Protein AF-A0A7X9DAE6-F1 (afdb_monomer_lite)

Radius of gyration: 16.34 Å; chains: 1; bounding box: 37×12×39 Å

Sequence (51 aa):
NGDYREYFINLRDAILGKAKLAVKPEEARNVIRIIELAFQSSKEKRTLEVG

Structure (mmCIF, N/CA/C/O backbone):
data_AF-A0A7X9DAE6-F1
#
_entry.id   AF-A0A7X9DAE6-F1
#
loop_
_atom_site.group_PDB
_atom_site.id
_atom_site.type_symbol
_atom_site.label_atom_id
_atom_site.label_alt_id
_atom_site.label_comp_id
_atom_site.label_asym_id
_atom_site.label_entity_id
_atom_site.label_seq_id
_atom_site.pdbx_PDB_ins_code
_atom_site.Cartn_x
_atom_site.Cartn_y
_atom_site.Cartn_z
_atom_site.occupancy
_atom_site.B_iso_or_equiv
_atom_site.auth_seq_id
_atom_site.auth_comp_id
_atom_site.auth_asym_id
_atom_site.auth_atom_id
_atom_site.pdbx_PDB_model_num
ATOM 1 N N . ASN A 1 1 ? 21.103 -1.664 8.823 1.00 57.03 1 ASN A N 1
ATOM 2 C CA . ASN A 1 1 ? 21.525 -1.585 7.408 1.00 57.03 1 ASN A CA 1
ATOM 3 C C . ASN A 1 1 ? 20.355 -1.111 6.563 1.00 57.03 1 ASN A C 1
ATOM 5 O O . ASN A 1 1 ? 19.525 -1.920 6.184 1.00 57.03 1 ASN A O 1
ATOM 9 N N . GLY A 1 2 ? 20.237 0.204 6.360 1.00 67.94 2 GLY A N 1
ATOM 10 C CA . GLY A 1 2 ? 19.227 0.819 5.489 1.00 67.94 2 GLY A CA 1
ATOM 11 C C . GLY A 1 2 ? 19.698 0.836 4.038 1.00 67.94 2 GLY A C 1
ATOM 12 O O . GLY A 1 2 ? 19.951 1.902 3.485 1.00 67.94 2 GLY A O 1
ATOM 13 N N . ASP A 1 3 ? 19.912 -0.342 3.456 1.00 73.56 3 ASP A N 1
ATOM 14 C CA . ASP A 1 3 ? 20.330 -0.433 2.060 1.00 73.56 3 ASP A CA 1
ATOM 15 C C . ASP A 1 3 ? 19.116 -0.287 1.134 1.00 73.56 3 ASP A C 1
ATOM 17 O O . ASP A 1 3 ? 18.426 -1.251 0.817 1.00 73.56 3 ASP A O 1
ATOM 21 N N . TYR A 1 4 ? 18.837 0.954 0.735 1.00 82.00 4 TYR A N 1
ATOM 22 C CA . TYR A 1 4 ? 17.745 1.309 -0.176 1.00 82.00 4 TYR A CA 1
ATOM 23 C C . TYR A 1 4 ? 18.183 1.345 -1.648 1.00 82.00 4 TYR A C 1
ATOM 25 O O . TYR A 1 4 ? 17.409 1.760 -2.512 1.00 82.00 4 TYR A O 1
ATOM 33 N N . ARG A 1 5 ? 19.427 0.954 -1.964 1.00 86.88 5 ARG A N 1
ATOM 34 C CA . ARG A 1 5 ? 19.984 1.094 -3.321 1.00 86.88 5 ARG A CA 1
ATOM 35 C C . ARG A 1 5 ? 19.220 0.253 -4.335 1.00 86.88 5 ARG A C 1
ATOM 37 O O . ARG A 1 5 ? 18.890 0.759 -5.403 1.00 86.88 5 ARG A O 1
ATOM 44 N N . GLU A 1 6 ? 18.863 -0.974 -3.967 1.00 85.19 6 GLU A N 1
ATOM 45 C CA . GLU A 1 6 ? 18.089 -1.889 -4.816 1.00 85.19 6 GLU A CA 1
ATOM 46 C C . GLU A 1 6 ? 16.713 -1.321 -5.191 1.00 85.19 6 GLU A C 1
ATOM 48 O O . GLU A 1 6 ? 16.276 -1.442 -6.335 1.00 85.19 6 GLU A O 1
ATOM 53 N N . TYR A 1 7 ? 16.058 -0.612 -4.264 1.00 83.25 7 TYR A N 1
ATOM 54 C CA . TYR A 1 7 ? 14.783 0.056 -4.53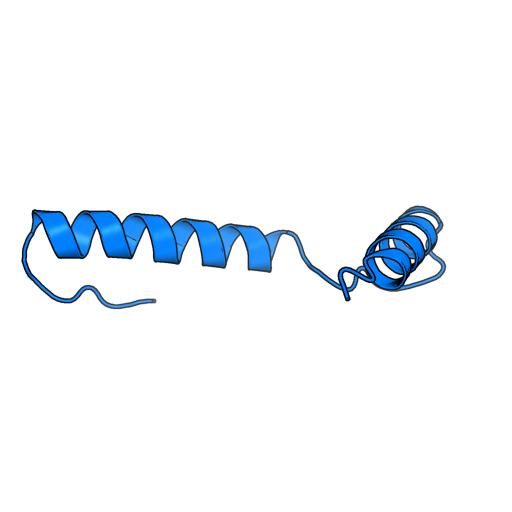1 1.00 83.25 7 TYR A CA 1
ATOM 55 C C . TYR A 1 7 ? 14.926 1.134 -5.617 1.00 83.25 7 TYR A C 1
ATOM 57 O O . TYR A 1 7 ? 14.159 1.161 -6.580 1.00 83.25 7 TYR A O 1
ATOM 65 N N . PHE A 1 8 ? 15.942 1.996 -5.509 1.00 85.81 8 PHE A N 1
ATOM 66 C CA . PHE A 1 8 ? 16.172 3.057 -6.494 1.00 85.81 8 PHE A CA 1
ATOM 67 C C . PHE A 1 8 ? 16.701 2.532 -7.836 1.00 85.81 8 PHE A C 1
ATOM 69 O O . PHE A 1 8 ? 16.358 3.088 -8.880 1.00 85.81 8 PHE A O 1
ATOM 76 N N . ILE A 1 9 ? 17.494 1.455 -7.832 1.00 90.50 9 ILE A N 1
ATOM 77 C CA . ILE A 1 9 ? 17.936 0.754 -9.047 1.00 90.50 9 ILE A CA 1
ATOM 78 C C . ILE A 1 9 ? 16.724 0.221 -9.813 1.00 90.50 9 ILE A C 1
ATOM 80 O O . ILE A 1 9 ? 16.581 0.509 -11.002 1.00 90.50 9 ILE A O 1
ATOM 84 N N . ASN A 1 10 ? 15.818 -0.481 -9.126 1.00 92.06 10 ASN A N 1
ATOM 85 C CA . ASN A 1 10 ? 14.604 -0.988 -9.749 1.00 92.06 10 ASN A CA 1
ATOM 86 C C . ASN A 1 10 ? 13.709 0.146 -10.268 1.00 92.06 10 ASN A C 1
ATOM 88 O O . ASN A 1 10 ? 13.229 0.061 -11.396 1.00 92.06 10 ASN A O 1
ATOM 92 N N . LEU A 1 11 ? 13.531 1.220 -9.491 1.00 88.44 11 LEU A N 1
ATOM 93 C CA . LEU A 1 11 ? 12.747 2.379 -9.914 1.00 88.44 11 LEU A CA 1
ATOM 94 C C . LEU A 1 11 ? 13.308 3.000 -11.204 1.00 88.44 11 LEU A C 1
ATOM 96 O O . LEU A 1 11 ? 12.559 3.240 -12.149 1.00 88.44 11 LEU A O 1
ATOM 100 N N . ARG A 1 12 ? 14.630 3.211 -11.273 1.00 91.75 12 ARG A N 1
ATOM 101 C CA . ARG A 1 12 ? 15.316 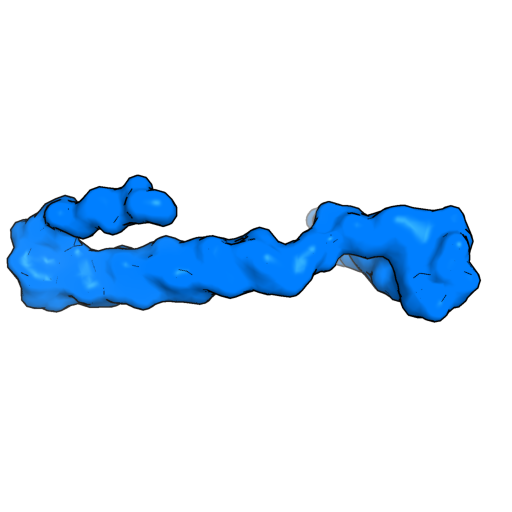3.703 -12.478 1.00 91.75 12 ARG A CA 1
ATOM 102 C C . ARG A 1 12 ? 15.075 2.776 -13.668 1.00 91.75 12 ARG A C 1
ATOM 104 O O . ARG A 1 12 ? 14.719 3.243 -14.748 1.00 91.75 12 ARG A O 1
ATOM 111 N N . ASP A 1 13 ? 15.284 1.476 -13.489 1.00 92.12 13 ASP A N 1
ATOM 112 C CA . ASP A 1 13 ? 15.186 0.511 -14.585 1.00 92.12 13 ASP A CA 1
ATOM 113 C C . ASP A 1 13 ? 13.737 0.326 -15.054 1.00 92.12 13 ASP A C 1
ATOM 115 O O . ASP A 1 13 ? 13.507 0.144 -16.249 1.00 92.12 13 ASP A O 1
ATOM 119 N N . ALA A 1 14 ? 12.759 0.466 -14.155 1.00 91.69 14 ALA A N 1
ATOM 120 C CA . ALA A 1 14 ? 11.341 0.502 -14.491 1.00 91.69 14 ALA A CA 1
ATOM 121 C C . ALA A 1 14 ? 10.966 1.746 -15.312 1.00 91.69 14 ALA A C 1
ATOM 123 O O . ALA A 1 14 ? 10.286 1.612 -16.328 1.00 91.69 14 ALA A O 1
ATOM 124 N N . ILE A 1 15 ? 11.461 2.936 -14.940 1.00 90.44 15 ILE A N 1
ATOM 125 C CA . ILE A 1 15 ? 11.256 4.177 -15.716 1.00 90.44 15 ILE A CA 1
ATOM 126 C C . ILE A 1 15 ? 11.845 4.046 -17.128 1.00 90.44 15 ILE A C 1
ATOM 128 O O . ILE A 1 15 ? 11.251 4.514 -18.096 1.00 90.44 15 ILE A O 1
ATOM 132 N N . LEU A 1 16 ? 12.995 3.380 -17.260 1.00 94.12 16 LEU A N 1
ATOM 133 C CA . LEU A 1 16 ? 13.658 3.144 -18.546 1.00 94.12 16 LEU A CA 1
ATOM 134 C C . LEU A 1 16 ? 13.090 1.947 -19.334 1.00 94.12 16 LEU A C 1
ATOM 136 O O . LEU A 1 16 ? 13.638 1.609 -20.383 1.00 94.12 16 LEU A O 1
ATOM 140 N N . GLY A 1 17 ? 12.045 1.274 -18.838 1.00 90.19 17 GLY A N 1
ATOM 141 C CA . GLY A 1 17 ? 11.432 0.108 -19.488 1.00 90.19 17 GLY A CA 1
ATOM 142 C C . GLY A 1 17 ? 12.298 -1.160 -19.496 1.00 90.19 17 GLY A C 1
ATOM 143 O O . GLY A 1 17 ? 12.010 -2.097 -20.236 1.00 90.19 17 GLY A O 1
ATOM 144 N N . LYS A 1 18 ? 13.367 -1.202 -18.692 1.00 91.38 18 LYS A N 1
ATOM 145 C CA . LYS A 1 18 ? 14.342 -2.306 -18.619 1.00 91.38 18 LYS A CA 1
ATOM 146 C C . LYS A 1 18 ? 13.975 -3.371 -17.586 1.00 91.38 18 LYS A C 1
ATOM 148 O O . LYS A 1 18 ? 14.485 -4.485 -17.655 1.00 91.38 18 LYS A O 1
ATOM 153 N N . ALA A 1 19 ? 13.113 -3.036 -16.629 1.00 89.00 19 ALA A N 1
ATOM 154 C CA . ALA A 1 19 ? 12.660 -3.938 -15.577 1.00 89.00 19 ALA A CA 1
ATOM 155 C C . ALA A 1 19 ? 11.185 -3.692 -15.239 1.00 89.00 19 ALA A C 1
ATOM 157 O O . ALA A 1 19 ? 1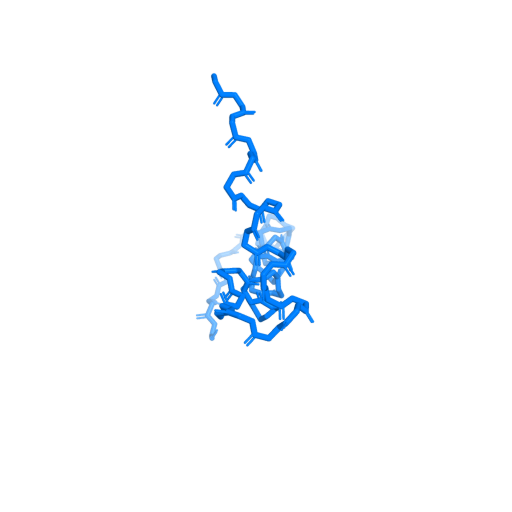0.626 -2.638 -15.536 1.00 89.00 19 ALA A O 1
ATOM 158 N N . LYS A 1 20 ? 10.543 -4.664 -14.587 1.00 86.62 20 LYS A N 1
ATOM 159 C CA . LYS A 1 20 ? 9.232 -4.443 -13.965 1.00 86.62 20 LYS A CA 1
ATOM 160 C C . LYS A 1 20 ? 9.425 -3.683 -12.655 1.00 86.62 20 LYS A C 1
ATOM 162 O O . LYS A 1 20 ? 10.361 -3.979 -11.912 1.00 86.62 20 LYS A O 1
ATOM 167 N N . LEU A 1 21 ? 8.527 -2.742 -12.368 1.00 85.62 21 LEU A N 1
ATOM 168 C CA . LEU A 1 21 ? 8.507 -2.052 -11.082 1.00 85.62 21 LEU A CA 1
ATOM 169 C C . LEU A 1 21 ? 8.256 -3.075 -9.963 1.00 85.62 21 LEU A C 1
ATOM 171 O O . LEU A 1 21 ? 7.291 -3.837 -10.027 1.00 85.62 21 LEU A O 1
ATOM 175 N N . ALA A 1 22 ? 9.154 -3.113 -8.983 1.00 80.19 22 ALA A N 1
ATOM 176 C CA . ALA A 1 22 ? 9.164 -4.095 -7.904 1.00 80.19 22 ALA A CA 1
ATOM 177 C C . ALA A 1 22 ? 8.070 -3.835 -6.867 1.00 80.19 22 ALA A C 1
ATOM 179 O O . ALA A 1 22 ? 7.584 -4.787 -6.270 1.00 80.19 22 ALA A O 1
ATOM 180 N N . VAL A 1 23 ? 7.685 -2.569 -6.679 1.00 78.81 23 VAL A N 1
ATOM 181 C CA . VAL A 1 23 ? 6.593 -2.161 -5.788 1.00 78.81 23 VAL A CA 1
ATOM 182 C C . VAL A 1 23 ? 5.537 -1.447 -6.612 1.00 78.81 23 VAL A C 1
ATOM 184 O O . VAL A 1 23 ? 5.798 -0.385 -7.177 1.00 78.81 23 VAL A O 1
ATOM 187 N N . LYS A 1 24 ? 4.348 -2.029 -6.708 1.00 81.62 24 LYS A N 1
ATOM 188 C CA . LYS A 1 24 ? 3.267 -1.474 -7.517 1.00 81.62 24 LYS A CA 1
ATOM 189 C C . LYS A 1 24 ? 2.455 -0.436 -6.729 1.00 81.62 24 LYS A C 1
ATOM 191 O O . LYS A 1 24 ? 2.273 -0.591 -5.520 1.00 81.62 24 LYS A O 1
ATOM 196 N N . PRO A 1 25 ? 1.901 0.599 -7.385 1.00 78.06 25 PRO A N 1
ATOM 197 C CA . PRO A 1 25 ? 1.047 1.590 -6.724 1.00 78.06 25 PRO A CA 1
ATOM 198 C C . PRO A 1 25 ? -0.140 0.982 -5.957 1.00 78.06 25 PRO A C 1
ATOM 200 O O . PRO A 1 25 ? -0.551 1.506 -4.921 1.00 78.06 25 PRO A O 1
ATOM 203 N N . GLU A 1 26 ? -0.678 -0.141 -6.432 1.00 80.94 26 GLU A N 1
ATOM 204 C CA . GLU A 1 26 ? -1.784 -0.857 -5.796 1.00 80.94 26 GLU A CA 1
ATOM 205 C C . GLU A 1 26 ? -1.404 -1.392 -4.407 1.00 80.94 26 GLU A C 1
ATOM 207 O O . GLU A 1 26 ? -2.231 -1.390 -3.496 1.00 80.94 26 GLU A O 1
ATOM 212 N N . GLU A 1 27 ? -0.144 -1.783 -4.204 1.00 82.06 27 GLU A N 1
ATOM 213 C CA . GLU A 1 27 ? 0.351 -2.255 -2.907 1.00 82.06 27 GLU A CA 1
ATOM 214 C C . GLU A 1 27 ? 0.385 -1.110 -1.889 1.00 82.06 27 GLU A C 1
ATOM 216 O O . GLU A 1 27 ? -0.048 -1.279 -0.748 1.00 82.06 27 GLU A O 1
ATOM 221 N N . ALA A 1 28 ? 0.796 0.090 -2.314 1.00 83.31 28 ALA A N 1
ATOM 222 C CA . ALA A 1 28 ? 0.761 1.283 -1.469 1.00 83.31 28 ALA A CA 1
ATOM 223 C C . ALA A 1 28 ? -0.677 1.660 -1.070 1.00 83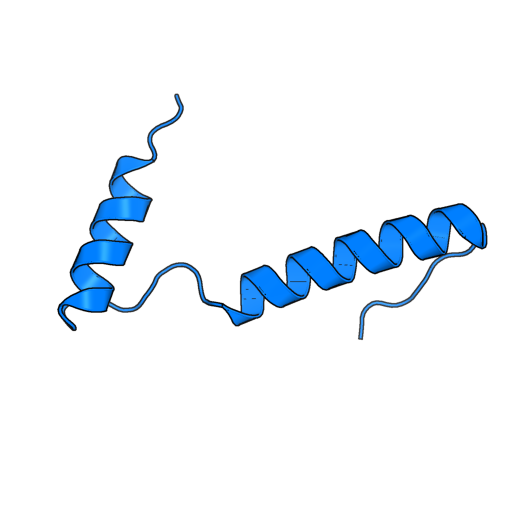.31 28 ALA A C 1
ATOM 225 O O . ALA A 1 28 ? -0.936 1.999 0.086 1.00 83.31 28 ALA A O 1
ATOM 226 N N . ARG A 1 29 ? -1.635 1.542 -2.000 1.00 86.31 29 ARG A N 1
ATOM 227 C CA . ARG A 1 29 ? -3.061 1.763 -1.714 1.00 86.31 29 ARG A CA 1
ATOM 228 C C . ARG A 1 29 ? -3.589 0.783 -0.665 1.00 86.31 29 ARG A C 1
ATOM 230 O O . ARG A 1 29 ? -4.316 1.200 0.236 1.00 86.31 29 ARG A O 1
ATOM 237 N N . ASN A 1 30 ? -3.211 -0.491 -0.752 1.00 89.69 30 ASN A N 1
ATOM 238 C CA . ASN A 1 30 ? -3.622 -1.504 0.221 1.00 89.69 30 ASN A CA 1
ATOM 239 C C . ASN A 1 30 ? -3.069 -1.199 1.619 1.00 89.69 30 ASN A C 1
ATOM 241 O O . ASN A 1 30 ? -3.801 -1.299 2.602 1.00 89.69 30 ASN A O 1
ATOM 245 N N . VAL A 1 31 ? -1.813 -0.750 1.712 1.00 90.06 31 VAL A N 1
ATOM 246 C CA . VAL A 1 31 ? -1.216 -0.317 2.987 1.00 90.06 31 VAL A CA 1
ATOM 247 C C . VAL A 1 31 ? -1.997 0.851 3.592 1.00 90.06 31 VAL A C 1
ATOM 249 O O . VAL A 1 31 ? -2.353 0.800 4.769 1.00 90.06 31 VAL A O 1
ATOM 252 N N . ILE A 1 32 ? -2.323 1.873 2.792 1.00 92.62 32 ILE A N 1
ATOM 253 C CA . ILE A 1 32 ? -3.139 3.010 3.249 1.00 92.62 32 ILE A CA 1
ATOM 254 C C . ILE A 1 32 ? -4.496 2.522 3.771 1.00 92.62 32 ILE A C 1
ATOM 256 O O . ILE A 1 32 ? -4.903 2.903 4.868 1.00 92.62 32 ILE A O 1
ATOM 260 N N . ARG A 1 33 ? -5.163 1.618 3.044 1.00 92.81 33 ARG A N 1
ATOM 261 C CA . ARG A 1 33 ? -6.464 1.070 3.447 1.00 92.81 33 ARG A CA 1
ATOM 262 C C . ARG A 1 33 ? -6.405 0.332 4.787 1.00 92.81 33 ARG A C 1
ATOM 264 O O . ARG A 1 33 ? -7.301 0.494 5.613 1.00 92.81 33 ARG A O 1
ATOM 271 N N . ILE A 1 34 ? -5.357 -0.455 5.024 1.00 94.25 34 ILE A N 1
ATOM 272 C CA . ILE A 1 34 ? -5.141 -1.143 6.306 1.00 94.25 34 ILE A CA 1
ATOM 273 C C . ILE A 1 34 ? -4.958 -0.129 7.443 1.00 94.25 34 ILE A C 1
ATOM 275 O O . ILE A 1 34 ? -5.537 -0.300 8.515 1.00 94.25 34 ILE A O 1
ATOM 279 N N . ILE A 1 35 ? -4.193 0.943 7.213 1.00 95.12 35 ILE A N 1
ATOM 280 C CA . ILE A 1 35 ? -3.977 2.006 8.205 1.00 95.12 35 ILE A CA 1
ATOM 281 C C . ILE A 1 35 ? -5.306 2.687 8.568 1.00 95.12 35 ILE A C 1
ATOM 283 O O . ILE A 1 35 ? -5.611 2.854 9.749 1.00 95.12 35 ILE A O 1
ATOM 287 N N . GLU A 1 36 ? -6.132 3.026 7.577 1.00 96.00 36 GLU A N 1
ATOM 288 C CA . GLU A 1 36 ? -7.468 3.596 7.800 1.00 96.00 36 GLU A CA 1
ATOM 289 C C . GLU A 1 36 ? -8.373 2.658 8.611 1.00 96.00 36 GLU A C 1
ATOM 291 O O . GLU A 1 36 ? -9.024 3.092 9.565 1.00 96.00 36 GLU A O 1
ATOM 296 N N . LEU A 1 37 ? -8.385 1.365 8.268 1.00 96.19 37 LEU A N 1
ATOM 297 C CA . LEU A 1 37 ? -9.147 0.350 8.995 1.00 96.19 37 LEU A CA 1
ATOM 298 C C . LEU A 1 37 ? -8.665 0.209 10.443 1.00 96.19 37 LEU A C 1
ATOM 300 O O . LEU A 1 37 ? -9.489 0.069 11.343 1.00 96.19 37 LEU A O 1
ATOM 304 N N . ALA A 1 38 ? -7.361 0.303 10.704 1.00 94.62 38 ALA A N 1
ATOM 305 C CA . ALA A 1 38 ? -6.828 0.264 12.064 1.00 94.62 38 ALA A CA 1
ATOM 306 C C . ALA A 1 38 ? -7.328 1.452 12.907 1.00 94.62 38 ALA A C 1
ATOM 308 O O . ALA A 1 38 ? -7.770 1.266 14.046 1.00 94.62 38 ALA A O 1
ATOM 309 N N . PHE A 1 39 ? -7.334 2.665 12.340 1.00 97.38 39 PHE A N 1
ATOM 310 C CA . PHE A 1 39 ? -7.901 3.840 13.008 1.00 97.38 39 PHE A CA 1
ATOM 311 C C . PHE A 1 39 ? -9.400 3.682 13.278 1.00 97.38 39 PHE A C 1
ATOM 313 O O . PHE A 1 39 ? -9.862 3.969 14.386 1.00 97.38 39 PHE A O 1
ATOM 320 N N . GLN A 1 40 ? -10.157 3.192 12.295 1.00 96.00 40 GLN A N 1
ATOM 321 C CA . GLN A 1 40 ? -11.592 2.970 12.438 1.00 96.00 40 GLN A CA 1
ATOM 322 C C . GLN A 1 40 ? -11.896 1.887 13.488 1.00 96.00 40 GLN A C 1
ATOM 324 O O . GLN A 1 40 ? -12.715 2.112 14.375 1.00 96.00 40 GLN A O 1
ATOM 329 N N . SER A 1 41 ? -11.184 0.761 13.456 1.00 96.94 41 SER A N 1
ATOM 330 C CA . SER A 1 41 ? -11.287 -0.326 14.438 1.00 96.94 41 SER A CA 1
ATOM 331 C C . SER A 1 41 ? -11.026 0.175 15.859 1.00 96.94 41 SER A C 1
ATOM 333 O O . SER A 1 41 ? -11.767 -0.154 16.783 1.00 96.94 41 SER A O 1
ATOM 335 N N . SER A 1 42 ? -9.995 1.005 16.043 1.00 96.06 42 SER A N 1
ATOM 336 C CA . SER A 1 42 ? -9.670 1.604 17.342 1.00 96.06 42 SER A CA 1
ATOM 337 C C . SER A 1 42 ? -10.789 2.523 17.847 1.00 96.06 42 SER A C 1
ATOM 339 O O . SER A 1 42 ? -11.208 2.422 19.002 1.00 96.06 42 SER A O 1
ATOM 341 N N . LYS A 1 43 ? -11.333 3.373 16.964 1.00 97.06 43 LYS A N 1
ATOM 342 C CA . LYS A 1 43 ? -12.436 4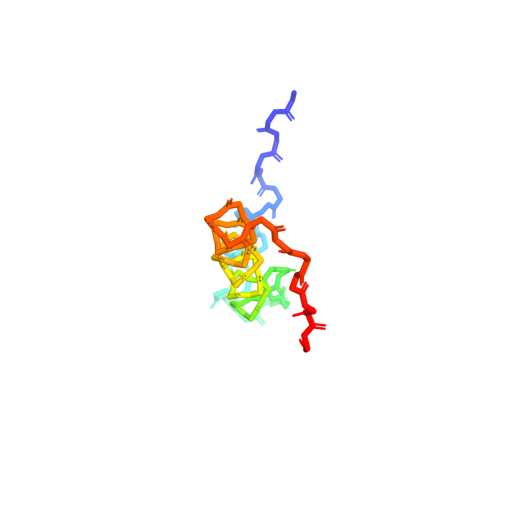.291 17.282 1.00 97.06 43 LYS A CA 1
ATOM 343 C C . LYS A 1 43 ? -13.731 3.552 17.624 1.00 97.06 43 LYS A C 1
ATOM 345 O O . LYS A 1 43 ? -14.430 3.943 18.554 1.00 97.06 43 LYS A O 1
ATOM 350 N N . GLU A 1 44 ? -14.055 2.509 16.868 1.00 96.81 44 GLU A N 1
ATOM 351 C CA . GLU A 1 44 ? -15.309 1.757 16.990 1.00 96.81 44 GLU A CA 1
ATOM 352 C C . GLU A 1 44 ? -15.221 0.591 17.985 1.00 96.81 44 GLU A C 1
ATOM 354 O O . GLU A 1 44 ? -16.234 -0.033 18.287 1.00 96.81 44 GLU A O 1
ATOM 359 N N . LYS A 1 45 ? -14.020 0.293 18.499 1.00 95.31 45 LYS A N 1
ATOM 360 C CA . LYS A 1 45 ? -13.727 -0.844 19.386 1.00 95.31 45 LYS A CA 1
ATOM 361 C C . LYS A 1 45 ? -14.265 -2.180 18.866 1.00 95.31 45 LYS A C 1
ATOM 363 O O . LYS A 1 45 ? -14.727 -3.017 19.640 1.00 95.31 45 LYS A O 1
ATOM 368 N N . ARG A 1 46 ? -14.178 -2.388 17.552 1.00 93.19 46 ARG A N 1
ATOM 369 C CA . ARG A 1 46 ? -14.566 -3.634 16.884 1.00 93.19 46 ARG A CA 1
ATOM 370 C C . ARG A 1 46 ? -13.598 -3.968 15.762 1.00 93.19 46 ARG A C 1
ATOM 372 O O . ARG A 1 46 ? -13.046 -3.070 15.134 1.00 93.19 46 ARG A O 1
ATOM 379 N N . THR A 1 47 ? -13.457 -5.254 15.476 1.00 91.56 47 THR A N 1
ATOM 380 C CA . THR A 1 47 ? -12.692 -5.735 14.325 1.00 91.56 47 THR A CA 1
ATOM 381 C C . THR A 1 47 ? -13.416 -5.392 13.023 1.00 91.56 47 THR A C 1
ATOM 383 O O . THR A 1 47 ? -14.638 -5.520 12.931 1.00 91.56 47 THR A O 1
ATOM 386 N N . LEU A 1 48 ? -12.652 -4.958 12.021 1.00 91.44 48 LEU A N 1
ATOM 387 C CA . LEU A 1 48 ? -13.132 -4.690 10.667 1.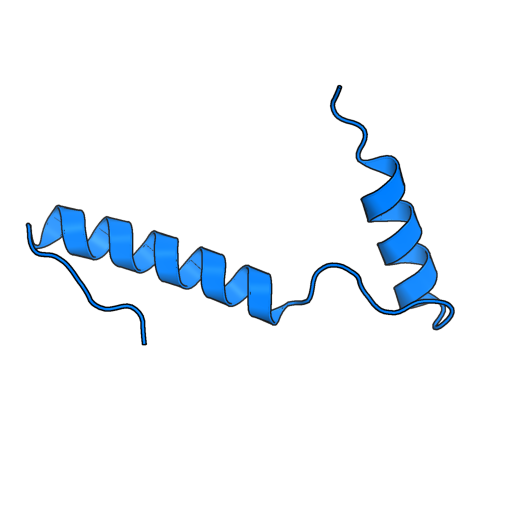00 91.44 48 LEU A CA 1
ATOM 388 C C . LEU A 1 48 ? -12.530 -5.713 9.704 1.00 91.44 48 LEU A C 1
ATOM 390 O O . LEU A 1 48 ? -11.349 -6.041 9.819 1.00 91.44 48 LEU A O 1
ATOM 394 N N . GLU A 1 49 ? -13.331 -6.205 8.763 1.00 89.88 49 GLU A N 1
ATOM 395 C CA . GLU A 1 49 ? -12.863 -7.125 7.726 1.00 89.88 49 GLU A CA 1
ATOM 396 C C . GLU A 1 49 ? -12.084 -6.384 6.633 1.00 89.88 49 GLU A C 1
ATOM 398 O O . GLU A 1 49 ? -12.411 -5.254 6.257 1.00 89.88 49 GLU A O 1
ATOM 403 N N . VAL A 1 50 ? -11.049 -7.047 6.119 1.00 86.38 50 VAL A N 1
ATOM 404 C CA . VAL A 1 50 ? -10.304 -6.611 4.937 1.00 86.38 50 VAL A CA 1
ATOM 405 C C . VAL A 1 50 ? -10.889 -7.373 3.748 1.00 86.38 50 VAL A C 1
ATOM 407 O O . VAL A 1 50 ? -10.798 -8.599 3.717 1.00 86.38 50 VAL A O 1
ATOM 410 N N . GLY A 1 51 ? -11.550 -6.656 2.837 1.00 78.12 51 GLY A N 1
ATOM 411 C CA . GLY A 1 51 ? -12.109 -7.204 1.594 1.00 78.12 51 GLY A CA 1
ATOM 412 C C . GLY A 1 51 ? -11.159 -7.114 0.411 1.00 78.12 51 GLY A C 1
ATOM 413 O O . GLY A 1 51 ? -10.135 -6.401 0.527 1.00 78.12 51 GLY A O 1
#

Secondary structure (DSSP, 8-state):
----HHHHHHHHHHHTTSS--SS-HHHHHHHHHHHHHHHHHHHHTS-----

Foldseek 3Di:
DPPCVVQVVLVVCVVVVNHPNPDDPVNVVLVVVVVVQVVVCVVVVHHDDDD

pLDDT: mean 88.13, std 7.86, range [57.03, 97.38]